Protein AF-Q13I83-F1 (afdb_monomer)

Foldseek 3Di:
DLVVCVVPPLVVDDDDPVSVVVVVVSVVVVLVVVLVVCVLVLLQVLLVLLLVLLVVLLVLQCVQFVVCNVLSVVLVVLSVVLDQDPQDDDPPDPDSSSSSSVSSSVSSVVSVVSVVVLLPDPPGGDPVSSVVSVVSVVVSVVVSVVSVVVSVVVSVVVD

Secondary structure (DSSP, 8-state):
-HHHHHHHHTTTSPSSHHHHHHHHHHHHHHHHHHHHHHHHHHHHHHHHHHHHHHHHHHHHHHHH-GGGHHHHHHHHHHHHT-S--S----TT---HHHHHHHHHHHHHHHHHHHHHHHHHSTT-S-HHHHHHHHHHHHHHHHHHHHHHHHHHHHHHTT-

Mean predicted aligned error: 10.33 Å

Radius of gyration: 22.38 Å; Cα contacts (8 Å, |Δi|>4): 95; chains: 1; bounding box: 47×31×64 Å

Organism: Paraburkholderia xenovorans (strain LB400) (NCBI:txid266265)

Solvent-accessible surface area (backbone atoms only — not comparable to full-atom values): 8995 Å² total; per-residue (Å²): 115,60,66,61,50,53,70,64,47,59,80,73,46,73,84,57,71,69,41,52,51,51,51,50,51,48,48,52,50,46,51,51,50,56,56,56,69,48,50,51,58,54,48,49,52,47,43,52,51,53,52,52,49,52,67,59,45,52,59,55,44,34,72,57,11,65,94,42,27,72,61,52,49,51,52,52,50,56,57,66,66,64,56,90,67,78,89,50,85,39,92,94,46,89,48,62,68,48,21,45,43,52,53,48,37,56,52,51,52,52,46,50,51,54,51,52,52,51,70,67,41,81,92,57,53,40,70,70,53,47,51,51,47,53,50,54,51,51,52,50,53,50,54,49,51,52,51,52,51,50,59,50,50,61,46,65,76,74,107

Nearest PDB structures (foldseek):
  5f4y-assembly1_A  TM=2.582E-01  e=6.502E+00  Homo sapiens
  6ssp-assembly1_D  TM=2.661E-01  e=7.243E+00  Dickeya chrysanthemi
  7sqc-assembly1_1V  TM=2.248E-01  e=4.702E+00  Chlamydomonas reinhardtii
  6ssp-assembly1_B  TM=2.653E-01  e=7.645E+00  Dickeya chrysanthemi

pLDDT: mean 80.45, std 12.52, range [48.81, 96.25]

Sequence (159 aa):
MADGLRQSVLPAVTGGAAQRQLKATLHALGRLQRSWDRWPAYLAEDNADVRRTLESVLPDLQAAAPASAASLAAIARQLETQAPGPAVQVRGVNDPALAAACVLNEALHAVLASLEEWLRTPDQGAPAAREHALQILGELYGRMAERELRAWAVQAEND

Structure (mmCIF, N/CA/C/O backbone):
data_AF-Q13I83-F1
#
_entry.id   AF-Q13I83-F1
#
loop_
_atom_site.group_PDB
_atom_site.id
_atom_site.type_symbol
_atom_site.label_atom_id
_atom_site.label_alt_id
_atom_site.label_comp_id
_atom_site.label_asym_id
_atom_site.label_entity_id
_atom_site.label_seq_id
_atom_site.pdbx_PDB_ins_code
_atom_site.Cartn_x
_atom_site.Cartn_y
_atom_site.Cartn_z
_atom_site.occupancy
_atom_site.B_iso_or_equiv
_atom_site.auth_seq_id
_atom_site.auth_comp_id
_atom_site.auth_asym_id
_atom_site.auth_atom_id
_atom_site.pdbx_PDB_model_num
ATOM 1 N N . MET A 1 1 ? 15.532 6.347 -26.889 1.00 51.69 1 MET A N 1
ATOM 2 C CA . MET A 1 1 ? 17.016 6.438 -26.903 1.00 51.69 1 MET A CA 1
ATOM 3 C C . MET A 1 1 ? 17.661 5.281 -27.679 1.00 51.69 1 MET A C 1
ATOM 5 O O . MET A 1 1 ? 18.595 5.524 -28.436 1.00 51.69 1 MET A O 1
ATOM 9 N N . ALA A 1 2 ? 17.139 4.049 -27.570 1.00 54.19 2 ALA A N 1
ATOM 10 C CA . ALA A 1 2 ? 17.637 2.887 -28.318 1.00 54.19 2 ALA A CA 1
ATOM 11 C C . ALA A 1 2 ? 17.559 3.030 -29.856 1.00 54.19 2 ALA A C 1
ATOM 13 O O . ALA A 1 2 ? 18.495 2.625 -30.540 1.00 54.19 2 ALA A O 1
ATOM 14 N N . ASP A 1 3 ? 16.511 3.658 -30.407 1.00 57.06 3 ASP A N 1
ATOM 15 C CA . ASP A 1 3 ? 16.370 3.830 -31.866 1.00 57.06 3 ASP A CA 1
ATOM 16 C C . ASP A 1 3 ? 17.418 4.766 -32.480 1.00 57.06 3 ASP A C 1
ATOM 18 O O . ASP A 1 3 ? 17.937 4.481 -33.556 1.00 57.06 3 ASP A O 1
ATOM 22 N N . GLY A 1 4 ? 17.813 5.825 -31.765 1.00 57.56 4 GLY A N 1
ATOM 23 C CA . GLY A 1 4 ? 18.877 6.733 -32.209 1.00 57.56 4 GLY A CA 1
ATOM 24 C C . GLY A 1 4 ? 20.244 6.044 -32.289 1.00 57.56 4 GLY A C 1
ATOM 25 O O . GLY A 1 4 ? 20.970 6.214 -33.266 1.00 57.56 4 GLY A O 1
ATOM 26 N N . LEU A 1 5 ? 20.574 5.196 -31.309 1.00 56.84 5 LEU A N 1
ATOM 27 C CA . LEU A 1 5 ? 21.784 4.357 -31.314 1.00 56.84 5 LEU A CA 1
ATOM 28 C C . LEU A 1 5 ? 21.728 3.261 -32.389 1.00 56.84 5 LEU A C 1
ATOM 30 O O . LEU A 1 5 ? 22.724 2.977 -33.052 1.00 56.84 5 LEU A O 1
ATOM 34 N N . ARG A 1 6 ? 20.551 2.665 -32.599 1.00 59.69 6 ARG A N 1
ATOM 35 C CA . ARG A 1 6 ? 20.320 1.643 -33.626 1.00 59.69 6 ARG A CA 1
ATOM 36 C C . ARG A 1 6 ? 20.512 2.200 -35.038 1.00 59.69 6 ARG A C 1
ATOM 38 O O . ARG A 1 6 ? 21.090 1.515 -35.873 1.00 59.69 6 ARG A O 1
ATOM 45 N N . GLN A 1 7 ? 20.056 3.424 -35.293 1.00 60.47 7 GLN A N 1
ATOM 46 C CA . GLN A 1 7 ? 20.152 4.076 -36.602 1.00 60.47 7 GLN A CA 1
ATOM 47 C C . GLN A 1 7 ? 21.540 4.671 -36.879 1.00 60.47 7 GLN A C 1
ATOM 49 O O . GLN A 1 7 ? 21.962 4.691 -38.031 1.00 60.47 7 GLN A O 1
ATOM 54 N N . SER A 1 8 ? 22.267 5.114 -35.848 1.00 61.19 8 SER A N 1
ATOM 55 C CA . SER A 1 8 ? 23.577 5.766 -36.012 1.00 61.19 8 SER A CA 1
ATOM 56 C C . SER A 1 8 ? 24.773 4.812 -35.926 1.00 61.19 8 SER A C 1
ATOM 58 O O . SER A 1 8 ? 25.742 4.991 -36.659 1.00 61.19 8 SER A O 1
ATOM 60 N N . VAL A 1 9 ? 24.728 3.787 -35.065 1.00 60.38 9 VAL A N 1
ATOM 61 C CA . VAL A 1 9 ? 25.914 2.970 -34.739 1.00 60.38 9 VAL A CA 1
ATOM 62 C C . VAL A 1 9 ? 25.947 1.647 -35.504 1.00 60.38 9 VAL A C 1
ATOM 64 O O . VAL A 1 9 ? 27.009 1.229 -35.954 1.00 60.38 9 VAL A O 1
ATOM 67 N N . LEU A 1 10 ? 24.804 0.981 -35.713 1.00 61.47 10 LEU A N 1
ATOM 68 C CA . LEU A 1 10 ? 24.776 -0.309 -36.426 1.00 61.47 10 LEU A CA 1
ATOM 69 C C . LEU A 1 10 ? 25.289 -0.271 -37.874 1.00 61.47 10 LEU A C 1
ATOM 71 O O . LEU A 1 10 ? 25.875 -1.280 -38.277 1.00 61.47 10 LEU A O 1
ATOM 75 N N . PRO A 1 11 ? 25.097 0.811 -38.656 1.00 67.56 11 PRO A N 1
ATOM 76 C CA . PRO A 1 11 ? 25.668 0.908 -40.000 1.00 67.56 11 PRO A CA 1
ATOM 77 C C . PRO A 1 11 ? 27.196 1.071 -40.004 1.00 67.56 11 PRO A C 1
ATOM 79 O O . PRO A 1 11 ? 27.835 0.734 -40.996 1.00 67.56 11 PRO A O 1
ATOM 82 N N . ALA A 1 12 ? 27.782 1.576 -38.911 1.00 64.06 12 ALA A N 1
ATOM 83 C CA . ALA A 1 12 ? 29.209 1.889 -38.803 1.00 64.06 12 ALA A CA 1
ATOM 84 C C . ALA A 1 12 ? 30.074 0.705 -38.323 1.00 64.06 12 ALA A C 1
ATOM 86 O O . ALA A 1 12 ? 31.299 0.761 -38.412 1.00 64.06 12 ALA A O 1
ATOM 87 N N . VAL A 1 13 ? 29.461 -0.373 -37.820 1.00 65.12 13 VAL A N 1
ATOM 88 C CA . VAL A 1 13 ? 30.174 -1.569 -37.344 1.00 65.12 13 VAL A CA 1
ATOM 89 C C . VAL A 1 13 ? 30.262 -2.594 -38.474 1.00 65.12 13 VAL A C 1
ATOM 91 O O . VAL A 1 13 ? 29.244 -3.126 -38.922 1.00 65.12 13 VAL A O 1
ATOM 94 N N . THR A 1 14 ? 31.481 -2.900 -38.922 1.00 60.88 14 THR A N 1
ATOM 95 C CA . THR A 1 14 ? 31.742 -3.944 -39.921 1.00 60.88 14 THR A CA 1
ATOM 96 C C . THR A 1 14 ? 31.279 -5.314 -39.407 1.00 60.88 14 THR A C 1
ATOM 98 O O . THR A 1 14 ? 31.416 -5.647 -38.228 1.00 60.88 14 THR A O 1
ATOM 101 N N . GLY A 1 15 ? 30.630 -6.083 -40.286 1.00 69.81 15 GLY A N 1
ATOM 102 C CA . GLY A 1 15 ? 29.870 -7.281 -39.917 1.00 69.81 15 GLY A CA 1
ATOM 103 C C . GLY A 1 15 ? 30.684 -8.342 -39.167 1.00 69.81 15 GLY A C 1
ATOM 104 O O . GLY A 1 15 ? 31.878 -8.512 -39.392 1.00 69.81 15 GLY A O 1
ATOM 105 N N . GLY A 1 16 ? 30.022 -9.084 -38.271 1.00 79.56 16 GLY A N 1
ATOM 106 C CA . GLY A 1 16 ? 30.658 -10.156 -37.499 1.00 79.56 16 GLY A CA 1
ATOM 107 C C . GLY A 1 16 ? 30.113 -10.307 -36.079 1.00 79.56 16 GLY A C 1
ATOM 108 O O . GLY A 1 16 ? 28.969 -9.954 -35.785 1.00 79.56 16 GLY A O 1
ATOM 109 N N . ALA A 1 17 ? 30.935 -10.858 -35.182 1.00 72.44 17 ALA A N 1
ATOM 110 C CA . ALA A 1 17 ? 30.569 -11.104 -33.784 1.00 72.44 17 ALA A CA 1
ATOM 111 C C . ALA A 1 17 ? 30.252 -9.810 -33.011 1.00 72.44 17 ALA A C 1
ATOM 113 O O . ALA A 1 17 ? 29.265 -9.774 -32.277 1.00 72.44 17 ALA A O 1
ATOM 114 N N . ALA A 1 18 ? 31.012 -8.736 -33.250 1.00 71.25 18 ALA A N 1
ATOM 115 C CA . ALA A 1 18 ? 30.803 -7.434 -32.615 1.00 71.25 18 ALA A CA 1
ATOM 116 C C . ALA A 1 18 ? 29.432 -6.829 -32.964 1.00 71.25 18 ALA A C 1
ATOM 118 O O . ALA A 1 18 ? 28.727 -6.337 -32.088 1.00 71.25 18 ALA A O 1
ATOM 119 N N . GLN A 1 19 ? 28.990 -6.944 -34.221 1.00 78.62 19 GLN A N 1
ATOM 120 C CA . GLN A 1 19 ? 27.669 -6.467 -34.637 1.00 78.62 19 GLN A CA 1
ATOM 121 C C . GLN A 1 19 ? 26.531 -7.282 -33.998 1.00 78.62 19 GLN A C 1
ATOM 123 O O . GLN A 1 19 ? 25.502 -6.719 -33.626 1.00 78.62 19 GLN A O 1
ATOM 128 N N . ARG A 1 20 ? 26.701 -8.606 -33.844 1.00 76.94 20 ARG A N 1
ATOM 129 C CA . ARG A 1 20 ? 25.721 -9.461 -33.148 1.00 76.94 20 ARG A CA 1
ATOM 130 C C . ARG A 1 20 ? 25.625 -9.119 -31.664 1.00 76.94 20 ARG A C 1
ATOM 132 O O . ARG A 1 20 ? 24.514 -9.000 -31.158 1.00 76.94 20 ARG A O 1
ATOM 139 N N . GLN A 1 21 ? 26.760 -8.901 -30.999 1.00 80.62 21 GLN A N 1
ATOM 140 C CA . GLN A 1 21 ? 26.795 -8.448 -29.608 1.00 80.62 21 GLN A CA 1
ATOM 141 C C . GLN A 1 21 ? 26.135 -7.076 -29.457 1.00 80.62 21 GLN A C 1
ATOM 143 O O . GLN A 1 21 ? 25.275 -6.917 -28.601 1.00 80.62 21 GLN A O 1
ATOM 148 N N . LEU A 1 22 ? 26.431 -6.117 -30.340 1.00 78.62 22 LEU A N 1
ATOM 149 C CA . LEU A 1 22 ? 25.816 -4.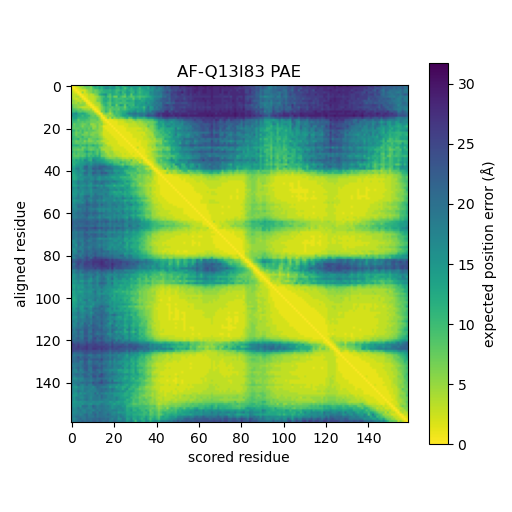789 -30.293 1.00 78.62 22 LEU A CA 1
ATOM 150 C C . LEU A 1 22 ? 24.292 -4.850 -30.494 1.00 78.62 22 LEU A C 1
ATOM 152 O O . LEU A 1 22 ? 23.546 -4.183 -29.781 1.00 78.62 22 LEU A O 1
ATOM 156 N N . LYS A 1 23 ? 23.808 -5.688 -31.422 1.00 75.50 23 LYS A N 1
ATOM 157 C CA . LYS A 1 23 ? 22.367 -5.936 -31.607 1.00 75.50 23 LYS A CA 1
ATOM 158 C C . LYS A 1 23 ? 21.730 -6.570 -30.370 1.00 75.50 23 LYS A C 1
ATOM 160 O O . LYS A 1 23 ? 20.651 -6.135 -29.981 1.00 75.50 23 LYS A O 1
ATOM 165 N N . ALA A 1 24 ? 22.382 -7.558 -29.758 1.00 77.62 24 ALA A N 1
ATOM 166 C CA . ALA A 1 24 ? 21.896 -8.200 -28.538 1.00 77.62 24 ALA A CA 1
ATOM 167 C C . ALA A 1 24 ? 21.827 -7.205 -27.369 1.00 77.62 24 ALA A C 1
ATOM 169 O O . ALA A 1 24 ? 20.809 -7.136 -26.687 1.00 77.62 24 ALA A O 1
ATOM 170 N N . THR A 1 25 ? 22.851 -6.367 -27.199 1.00 78.75 25 THR A N 1
ATOM 171 C CA . THR A 1 25 ? 22.879 -5.315 -26.176 1.00 78.75 25 THR A CA 1
ATOM 172 C C . THR A 1 25 ? 21.792 -4.268 -26.412 1.00 78.75 25 THR A C 1
ATOM 174 O O . THR A 1 25 ? 21.078 -3.916 -25.480 1.00 78.75 25 THR A O 1
ATOM 177 N N . LEU A 1 26 ? 21.597 -3.801 -27.650 1.00 80.25 26 LEU A N 1
ATOM 178 C CA . LEU A 1 26 ? 20.513 -2.865 -27.979 1.00 80.25 26 LEU A CA 1
ATOM 179 C C . LEU A 1 26 ? 19.127 -3.484 -27.769 1.00 80.25 26 LEU A C 1
ATOM 181 O O . LEU A 1 26 ? 18.208 -2.797 -27.333 1.00 80.25 26 LEU A O 1
ATOM 185 N N . HIS A 1 27 ? 18.974 -4.775 -28.058 1.00 74.44 27 HIS A N 1
ATOM 186 C CA . HIS A 1 27 ? 17.738 -5.501 -27.794 1.00 74.44 27 HIS A CA 1
ATOM 187 C C . HIS A 1 27 ? 17.471 -5.625 -26.284 1.00 74.44 27 HIS A C 1
ATOM 189 O O . HIS A 1 27 ? 16.366 -5.319 -25.843 1.00 74.44 27 HIS A O 1
ATOM 195 N N . ALA A 1 28 ? 18.485 -5.972 -25.485 1.00 75.81 28 ALA A N 1
ATOM 196 C CA . ALA A 1 28 ? 18.389 -6.007 -24.026 1.00 75.81 28 ALA A CA 1
ATOM 197 C C . ALA A 1 28 ? 18.069 -4.622 -23.436 1.00 75.81 28 ALA A C 1
ATOM 199 O O . ALA A 1 28 ? 17.183 -4.507 -22.594 1.00 75.81 28 ALA A O 1
ATOM 200 N N . LEU A 1 29 ? 18.711 -3.560 -23.933 1.00 74.81 29 LEU A N 1
ATOM 201 C CA . LEU A 1 29 ? 18.412 -2.178 -23.545 1.00 74.81 29 LEU A CA 1
ATOM 202 C C . LEU A 1 29 ? 16.984 -1.771 -23.926 1.00 74.81 29 LEU A C 1
ATOM 204 O O . LEU A 1 29 ? 16.311 -1.109 -23.146 1.00 74.81 29 LEU A O 1
ATOM 208 N N . GLY A 1 30 ? 16.497 -2.189 -25.097 1.00 73.38 30 GLY A N 1
ATOM 209 C CA . GLY A 1 30 ? 15.116 -1.952 -25.516 1.00 73.38 30 GLY A CA 1
ATOM 210 C C . GLY A 1 30 ? 14.093 -2.675 -24.634 1.00 73.38 30 GLY A C 1
ATOM 211 O O . GLY A 1 30 ? 13.066 -2.090 -24.300 1.00 73.38 30 GLY A O 1
ATOM 212 N N . ARG A 1 31 ? 14.378 -3.917 -24.218 1.00 72.50 31 ARG A N 1
ATOM 213 C CA . ARG A 1 31 ? 13.550 -4.650 -23.243 1.00 72.50 31 ARG A CA 1
ATOM 214 C C . ARG A 1 31 ? 13.538 -3.944 -21.889 1.00 72.50 31 ARG A C 1
ATOM 216 O O . ARG A 1 31 ? 12.466 -3.720 -21.337 1.00 72.50 31 ARG A O 1
ATOM 223 N N . LEU A 1 32 ? 14.709 -3.525 -21.412 1.00 71.06 32 LEU A N 1
ATOM 224 C CA . LEU A 1 32 ? 14.856 -2.823 -20.140 1.00 71.06 32 LEU A CA 1
ATOM 225 C C . LEU A 1 32 ? 14.102 -1.485 -20.144 1.00 71.06 32 LEU A C 1
ATOM 227 O O . LEU A 1 32 ? 13.354 -1.203 -19.211 1.00 71.06 32 LEU A O 1
ATOM 231 N N . GLN A 1 33 ? 14.203 -0.717 -21.233 1.00 69.31 33 GLN A N 1
ATOM 232 C CA . GLN A 1 33 ? 13.449 0.525 -21.412 1.00 69.31 33 GLN A CA 1
ATOM 233 C C . GLN A 1 33 ? 11.932 0.278 -21.331 1.00 69.31 33 GLN A C 1
ATOM 235 O O . GLN A 1 33 ? 11.250 0.942 -20.561 1.00 69.31 33 GLN A O 1
ATOM 240 N N . ARG A 1 34 ? 11.405 -0.728 -22.044 1.00 66.25 34 ARG A N 1
ATOM 241 C CA . ARG A 1 34 ? 9.965 -1.052 -22.010 1.00 66.25 34 ARG A CA 1
ATOM 242 C C . ARG A 1 34 ? 9.481 -1.517 -20.636 1.00 66.25 34 ARG A C 1
ATOM 244 O O . ARG A 1 34 ? 8.371 -1.170 -20.243 1.00 66.25 34 ARG A O 1
ATOM 251 N N . SER A 1 35 ? 10.290 -2.295 -19.911 1.00 61.78 35 SER A N 1
ATOM 252 C CA . SER A 1 35 ? 9.953 -2.691 -18.537 1.00 61.78 35 SER A CA 1
ATOM 253 C C . SER A 1 35 ? 9.933 -1.493 -17.586 1.00 61.78 35 SER A C 1
ATOM 255 O O . SER A 1 35 ? 9.073 -1.417 -16.714 1.00 61.78 35 SER A O 1
ATOM 257 N N . TRP A 1 36 ? 10.827 -0.524 -17.796 1.00 64.31 36 TRP A N 1
ATOM 258 C CA . TRP A 1 36 ? 10.879 0.708 -17.013 1.00 64.31 36 TRP A CA 1
ATOM 259 C C . TRP A 1 36 ? 9.763 1.691 -17.354 1.00 64.31 36 TRP A C 1
ATOM 261 O O . TRP A 1 36 ? 9.319 2.386 -16.457 1.00 64.31 36 TRP A O 1
ATOM 271 N N . ASP A 1 37 ? 9.256 1.720 -18.586 1.00 62.44 37 ASP A N 1
ATOM 272 C CA . ASP A 1 37 ? 8.129 2.591 -18.956 1.00 62.44 37 ASP A CA 1
ATOM 273 C C . ASP A 1 37 ? 6.791 2.111 -18.350 1.00 62.44 37 ASP A C 1
ATOM 275 O O . ASP A 1 37 ? 5.871 2.904 -18.156 1.00 62.44 37 ASP A O 1
ATOM 279 N N . ARG A 1 38 ? 6.666 0.815 -18.022 1.00 64.38 38 ARG A N 1
ATOM 280 C CA . ARG A 1 38 ? 5.463 0.239 -17.386 1.00 64.38 38 ARG A CA 1
ATOM 281 C C . ARG A 1 38 ? 5.483 0.308 -15.858 1.00 64.38 38 ARG A C 1
ATOM 283 O O . ARG A 1 38 ? 4.417 0.375 -15.253 1.00 64.38 38 ARG A O 1
ATOM 290 N N . TRP A 1 39 ? 6.674 0.322 -15.257 1.00 67.88 39 TRP A N 1
ATOM 291 C CA . TRP A 1 39 ? 6.897 0.396 -13.806 1.00 67.88 39 TRP A CA 1
ATOM 292 C C . TRP A 1 39 ? 6.154 1.559 -13.104 1.00 67.88 39 TRP A C 1
ATOM 294 O O . TRP A 1 39 ? 5.495 1.319 -12.094 1.00 67.88 39 TRP A O 1
ATOM 304 N N . PRO A 1 40 ? 6.151 2.794 -13.648 1.00 67.19 40 PRO A N 1
ATOM 305 C CA . PRO A 1 40 ? 5.476 3.935 -13.032 1.00 67.19 40 PRO A CA 1
ATOM 306 C C . PRO A 1 40 ? 3.949 3.814 -12.986 1.00 67.19 40 PRO A C 1
ATOM 308 O O . PRO A 1 40 ? 3.327 4.339 -12.064 1.00 67.19 40 PRO A O 1
ATOM 311 N N . ALA A 1 41 ? 3.335 3.155 -13.976 1.00 72.25 41 ALA A N 1
ATOM 312 C CA . ALA A 1 41 ? 1.880 3.125 -14.118 1.00 72.25 41 ALA A CA 1
ATOM 313 C C . ALA A 1 41 ? 1.223 2.247 -13.046 1.00 72.25 41 ALA A C 1
ATOM 315 O O . ALA A 1 41 ? 0.325 2.707 -12.344 1.00 72.25 41 ALA A O 1
ATOM 316 N N . TYR A 1 42 ? 1.709 1.016 -12.861 1.00 79.06 42 TYR A N 1
ATOM 317 C CA . TYR A 1 42 ? 1.139 0.138 -11.840 1.00 79.06 42 TYR A CA 1
ATOM 318 C C . TYR A 1 42 ? 1.492 0.606 -10.421 1.00 79.06 42 TYR A C 1
ATOM 320 O O . TYR A 1 42 ? 0.664 0.485 -9.528 1.00 79.06 42 TYR A O 1
ATOM 328 N N . LEU A 1 43 ? 2.664 1.223 -10.218 1.00 84.31 43 LEU A N 1
ATOM 329 C CA . LEU A 1 43 ? 3.064 1.773 -8.919 1.00 84.31 43 LEU A CA 1
ATOM 330 C C . LEU A 1 43 ? 2.121 2.896 -8.459 1.00 84.31 43 LEU A C 1
ATOM 332 O O . LEU A 1 43 ? 1.753 2.972 -7.288 1.00 84.31 43 LEU A O 1
ATOM 336 N N . ALA A 1 44 ? 1.697 3.763 -9.383 1.00 85.44 44 ALA A N 1
ATOM 337 C CA . ALA A 1 44 ? 0.714 4.802 -9.091 1.00 85.44 44 AL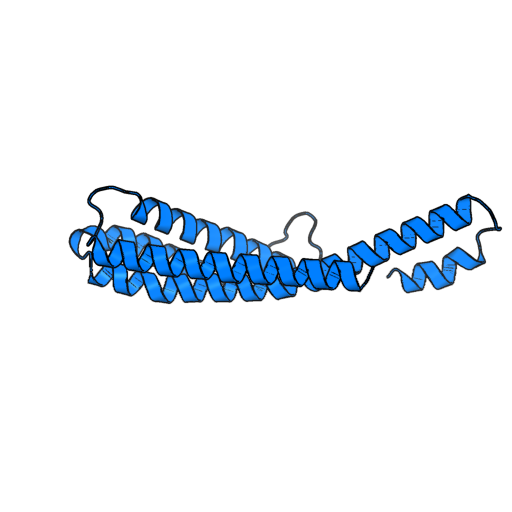A A CA 1
ATOM 338 C C . ALA A 1 44 ? -0.668 4.212 -8.757 1.00 85.44 44 ALA A C 1
ATOM 340 O O . ALA A 1 44 ? -1.327 4.682 -7.826 1.00 85.44 44 ALA A O 1
ATOM 341 N N . GLU A 1 45 ? -1.095 3.175 -9.484 1.00 88.75 45 GLU A N 1
ATOM 342 C CA . GLU A 1 45 ? -2.342 2.454 -9.205 1.00 88.75 45 GLU A CA 1
ATOM 343 C C . GLU A 1 45 ? -2.310 1.751 -7.843 1.00 88.75 45 GLU A C 1
ATOM 345 O O . GLU A 1 45 ? -3.273 1.863 -7.084 1.00 88.75 45 GLU A O 1
ATOM 350 N N . ASP A 1 46 ? -1.203 1.087 -7.505 1.00 90.44 46 ASP A N 1
ATOM 351 C CA . ASP A 1 46 ? -1.008 0.431 -6.212 1.00 90.44 46 ASP A CA 1
ATOM 352 C C . ASP A 1 46 ? -1.015 1.449 -5.075 1.00 90.44 46 ASP A C 1
ATOM 354 O O . ASP A 1 46 ? -1.744 1.271 -4.103 1.00 90.44 46 ASP A O 1
ATOM 358 N N . ASN A 1 47 ? -0.305 2.571 -5.216 1.00 92.19 47 ASN A N 1
ATOM 359 C CA . ASN A 1 47 ? -0.327 3.641 -4.218 1.00 92.19 47 ASN A CA 1
ATOM 360 C C . ASN A 1 47 ? -1.746 4.169 -3.969 1.00 92.19 47 ASN A C 1
ATOM 362 O O . ASN A 1 47 ? -2.140 4.400 -2.824 1.00 92.19 47 ASN A O 1
ATOM 366 N N . ALA A 1 48 ? -2.532 4.353 -5.032 1.00 91.94 48 ALA A N 1
ATOM 367 C CA . ALA A 1 48 ? -3.917 4.789 -4.911 1.00 91.94 48 ALA A CA 1
ATOM 368 C C . ALA A 1 48 ? -4.804 3.727 -4.237 1.00 91.94 48 ALA A C 1
ATOM 370 O O . ALA A 1 48 ? -5.671 4.073 -3.433 1.00 91.94 48 ALA A O 1
ATOM 371 N N . ASP A 1 49 ? -4.602 2.447 -4.550 1.00 94.19 49 ASP A N 1
ATOM 372 C CA . ASP A 1 49 ? -5.381 1.338 -3.992 1.00 94.19 49 ASP A CA 1
ATOM 373 C C . ASP A 1 49 ? -5.050 1.080 -2.515 1.00 94.19 49 ASP A C 1
ATOM 375 O O . ASP A 1 49 ? -5.958 0.939 -1.692 1.00 94.19 49 ASP A O 1
ATOM 379 N N . VAL A 1 50 ? -3.764 1.119 -2.150 1.00 94.25 50 VAL A N 1
ATOM 380 C CA . VAL A 1 50 ? -3.298 1.038 -0.759 1.00 94.25 50 VAL A CA 1
ATOM 381 C C . VAL A 1 50 ? -3.876 2.189 0.058 1.00 94.25 50 VAL A C 1
ATOM 383 O O . VAL A 1 50 ? -4.484 1.953 1.102 1.00 94.25 50 VAL A O 1
ATOM 386 N N . ARG A 1 51 ? -3.749 3.432 -0.428 1.00 95.19 51 ARG A N 1
ATOM 387 C CA . ARG A 1 51 ? -4.299 4.610 0.254 1.00 95.19 51 ARG A CA 1
ATOM 388 C C . ARG A 1 51 ? -5.803 4.472 0.477 1.00 95.19 51 ARG A C 1
ATOM 390 O O . ARG A 1 51 ? -6.250 4.611 1.610 1.00 95.19 51 ARG A O 1
ATOM 397 N N . ARG A 1 52 ? -6.565 4.138 -0.570 1.00 94.94 52 ARG A N 1
ATOM 398 C CA . ARG A 1 52 ? -8.022 3.954 -0.476 1.00 94.94 52 ARG A CA 1
ATOM 399 C C . ARG A 1 52 ? -8.391 2.862 0.527 1.00 94.94 52 ARG A C 1
ATOM 401 O O . ARG A 1 52 ? -9.334 3.023 1.294 1.00 94.94 52 ARG A O 1
ATOM 408 N N . THR A 1 53 ? -7.640 1.764 0.530 1.00 96.25 53 THR A N 1
ATOM 409 C CA . THR A 1 53 ? -7.857 0.657 1.464 1.00 96.25 53 THR A CA 1
ATOM 410 C C . THR A 1 53 ? -7.641 1.114 2.906 1.00 96.25 53 THR A C 1
ATOM 412 O O . THR A 1 53 ? -8.520 0.926 3.745 1.00 96.25 53 THR A O 1
ATOM 415 N N . LEU A 1 54 ? -6.527 1.794 3.187 1.00 94.62 54 LEU A N 1
ATOM 416 C CA . LEU A 1 54 ? -6.237 2.346 4.512 1.00 94.62 54 LEU A CA 1
ATOM 417 C C . LEU A 1 54 ? -7.299 3.364 4.962 1.00 94.62 54 LEU A C 1
ATOM 419 O O . LEU A 1 54 ? -7.763 3.297 6.099 1.00 94.62 54 LEU A O 1
ATOM 423 N N . GLU A 1 55 ? -7.720 4.262 4.065 1.00 94.50 55 GLU A N 1
ATOM 424 C CA . GLU A 1 55 ? -8.771 5.262 4.316 1.00 94.50 55 GLU A CA 1
ATOM 425 C C . GLU A 1 55 ? -10.136 4.621 4.607 1.00 94.50 55 GLU A C 1
ATOM 427 O O . GLU A 1 55 ? -10.910 5.178 5.381 1.00 94.50 55 GLU A O 1
ATOM 432 N N . SER A 1 56 ? -10.422 3.446 4.035 1.00 93.75 56 SER A N 1
ATOM 433 C CA . SER A 1 56 ? -11.660 2.706 4.312 1.00 93.75 56 SER A CA 1
ATOM 434 C C . SER A 1 56 ? -11.626 1.932 5.633 1.00 93.75 56 SER A C 1
ATOM 436 O O . SER A 1 56 ? -12.602 1.943 6.372 1.00 93.75 56 SER A O 1
ATOM 438 N N . VAL A 1 57 ? -10.498 1.297 5.967 1.00 94.56 57 VAL A N 1
ATOM 439 C CA . VAL A 1 57 ? -10.406 0.362 7.103 1.00 94.56 57 VAL A CA 1
ATOM 440 C C . VAL A 1 57 ? -10.193 1.082 8.437 1.00 94.56 57 VAL A C 1
ATOM 442 O O . VAL A 1 57 ? -10.720 0.660 9.468 1.00 94.56 57 VAL A O 1
ATOM 445 N N . LEU A 1 58 ? -9.407 2.163 8.452 1.00 94.00 58 LEU A N 1
ATOM 446 C CA . LEU A 1 58 ? -9.046 2.850 9.696 1.00 94.00 58 LEU A CA 1
ATOM 447 C C . LEU A 1 58 ? -10.254 3.416 10.467 1.00 94.00 58 LEU A C 1
ATOM 449 O O . LEU A 1 58 ? -10.294 3.210 11.684 1.00 94.00 58 LEU A O 1
ATOM 453 N N . PRO A 1 59 ? -11.239 4.083 9.833 1.00 92.50 59 PRO A N 1
ATOM 454 C CA . PRO A 1 59 ? -12.422 4.582 10.537 1.00 92.50 59 PRO A CA 1
ATOM 455 C C . PRO A 1 59 ? -13.253 3.462 11.175 1.00 92.50 59 PRO A C 1
ATOM 457 O O . PRO A 1 59 ? -13.670 3.586 12.328 1.00 92.50 59 PRO A O 1
ATOM 460 N N . ASP A 1 60 ? -13.437 2.347 10.465 1.00 92.31 60 ASP A N 1
ATOM 461 C CA . ASP A 1 60 ? -14.214 1.202 10.948 1.00 92.31 60 ASP A CA 1
ATOM 462 C C . ASP A 1 60 ? -13.548 0.549 12.164 1.00 92.31 60 ASP A C 1
ATOM 464 O O . ASP A 1 60 ? -14.200 0.264 13.174 1.00 92.31 60 ASP A O 1
ATOM 468 N N . LEU A 1 61 ? -12.221 0.391 12.118 1.00 92.38 61 LEU A N 1
ATOM 469 C CA . LEU A 1 61 ? -11.447 -0.089 13.260 1.00 92.38 61 LEU A CA 1
ATOM 470 C C . LEU A 1 61 ? -11.524 0.878 14.448 1.00 92.38 61 LEU A C 1
ATOM 472 O O . LEU A 1 61 ? -11.668 0.428 15.584 1.00 92.38 61 LEU A O 1
ATOM 476 N N . GLN A 1 62 ? -11.461 2.194 14.216 1.00 92.69 62 GLN A N 1
ATOM 477 C CA . GLN A 1 62 ? -11.565 3.197 15.284 1.00 92.69 62 GLN A CA 1
ATOM 478 C C . GLN A 1 62 ? -12.928 3.150 15.976 1.00 92.69 62 GLN A C 1
ATOM 480 O O . GLN A 1 62 ? -12.993 3.201 17.206 1.00 92.69 62 GLN A O 1
ATOM 485 N N . ALA A 1 63 ? -14.005 3.010 15.200 1.00 91.19 63 ALA A N 1
ATOM 486 C CA . ALA A 1 63 ? -15.362 2.906 15.721 1.00 91.19 63 ALA A CA 1
ATOM 487 C C . ALA A 1 63 ? -15.576 1.611 16.523 1.00 91.19 63 ALA A C 1
ATOM 489 O O . ALA A 1 63 ? -16.206 1.631 17.581 1.00 91.19 63 ALA A O 1
ATOM 490 N N . ALA A 1 64 ? -15.022 0.492 16.051 1.00 90.69 64 ALA A N 1
ATOM 491 C CA . ALA A 1 64 ? -15.156 -0.807 16.704 1.00 90.69 64 ALA A CA 1
ATOM 492 C C . ALA A 1 64 ? -14.231 -0.995 17.923 1.00 90.69 64 ALA A C 1
ATOM 494 O O . ALA A 1 64 ? -14.470 -1.879 18.748 1.00 90.69 64 ALA A O 1
ATOM 495 N N . ALA A 1 65 ? -13.173 -0.188 18.047 1.00 88.12 65 ALA A N 1
ATOM 496 C CA . ALA A 1 65 ? -12.145 -0.312 19.078 1.00 88.12 65 ALA A CA 1
ATOM 497 C C . ALA A 1 65 ? -11.889 1.011 19.830 1.00 88.12 65 ALA A C 1
ATOM 499 O O . ALA A 1 65 ? -10.756 1.505 19.832 1.00 88.12 65 ALA A O 1
ATOM 500 N N . PRO A 1 66 ? -12.884 1.584 20.535 1.00 86.38 66 PRO A N 1
ATOM 501 C CA . PRO A 1 66 ? -12.734 2.890 21.184 1.00 86.38 66 PRO A CA 1
ATOM 502 C C . PRO A 1 66 ? -11.613 2.916 22.235 1.00 86.38 66 PRO A C 1
ATOM 504 O O . PRO A 1 66 ? -10.914 3.918 22.367 1.00 86.38 66 PRO A O 1
ATOM 507 N N . ALA A 1 67 ? -11.369 1.799 22.931 1.00 85.88 67 ALA A N 1
ATOM 508 C CA . ALA A 1 67 ? -10.268 1.667 23.891 1.00 85.88 67 ALA A CA 1
ATOM 509 C C . ALA A 1 67 ? -8.871 1.772 23.241 1.00 85.88 67 ALA A C 1
ATOM 511 O O . ALA A 1 67 ? -7.906 2.151 23.900 1.00 85.88 67 ALA A O 1
ATOM 512 N N . SER A 1 68 ? -8.766 1.477 21.944 1.00 87.31 68 SER A N 1
ATOM 513 C CA . SER A 1 68 ? -7.528 1.533 21.159 1.00 87.31 68 SER A CA 1
ATOM 514 C C . SER A 1 68 ? -7.507 2.721 20.186 1.00 87.31 68 SER A C 1
ATOM 516 O O . SER A 1 68 ? -6.566 2.850 19.398 1.00 87.31 68 SER A O 1
ATOM 518 N N . ALA A 1 69 ? -8.494 3.622 20.249 1.00 87.12 69 ALA A N 1
ATOM 519 C CA . ALA A 1 69 ? -8.667 4.713 19.290 1.00 87.12 69 ALA A CA 1
ATOM 520 C C . ALA A 1 69 ? -7.426 5.611 19.162 1.00 87.12 69 ALA A C 1
ATOM 522 O O . ALA A 1 69 ? -7.092 6.035 18.062 1.00 87.12 69 ALA A O 1
ATOM 523 N N . ALA A 1 70 ? -6.685 5.848 20.251 1.00 90.25 70 ALA A N 1
ATOM 524 C CA . ALA A 1 70 ? -5.466 6.661 20.218 1.00 90.25 70 ALA A CA 1
ATOM 525 C C . ALA A 1 70 ? -4.360 6.053 19.331 1.00 90.25 70 ALA A C 1
ATOM 527 O O . ALA A 1 70 ? -3.684 6.778 18.600 1.00 90.25 70 ALA A O 1
ATOM 528 N N . SER A 1 71 ? -4.195 4.726 19.370 1.00 91.62 71 SER A N 1
ATOM 529 C CA . SER A 1 71 ? -3.215 4.013 18.539 1.00 91.62 71 SER A CA 1
ATOM 530 C C . SER A 1 71 ? -3.606 4.033 17.059 1.00 91.62 71 SER A C 1
ATOM 532 O O . SER A 1 71 ? -2.793 4.395 16.212 1.00 91.62 71 SER A O 1
ATOM 534 N N . LEU A 1 72 ? -4.881 3.789 16.748 1.00 93.00 72 LEU A N 1
ATOM 535 C CA . LEU A 1 72 ? -5.403 3.887 15.384 1.00 93.00 72 LEU A CA 1
ATOM 536 C C . LEU A 1 72 ? -5.384 5.328 14.851 1.00 93.00 72 LEU A C 1
ATOM 538 O O . LEU A 1 72 ? -5.145 5.545 13.668 1.00 93.00 72 LEU A O 1
ATOM 542 N N . ALA A 1 73 ? -5.589 6.331 15.706 1.00 93.38 73 ALA A N 1
ATOM 543 C CA . ALA A 1 73 ? -5.451 7.740 15.342 1.00 93.38 73 ALA A CA 1
ATOM 544 C C . ALA A 1 73 ? -3.988 8.134 15.074 1.00 93.38 73 ALA A C 1
ATOM 546 O O . ALA A 1 73 ? -3.721 9.047 14.295 1.00 93.38 73 ALA A O 1
ATOM 547 N N . ALA A 1 74 ? -3.009 7.465 15.692 1.00 93.75 74 ALA A N 1
ATOM 548 C CA . ALA A 1 74 ? -1.603 7.644 15.331 1.00 93.75 74 ALA A CA 1
ATOM 549 C C . ALA A 1 74 ? -1.316 7.110 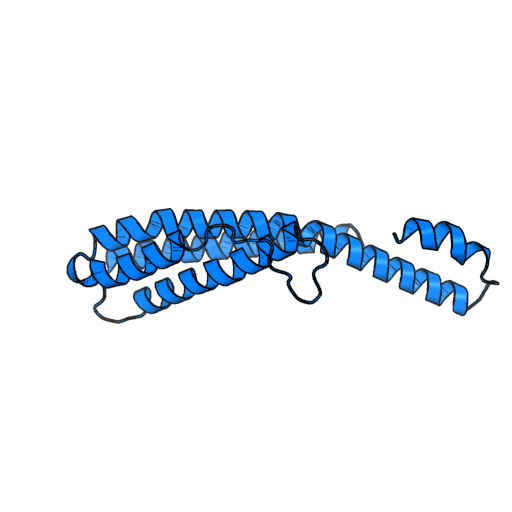13.918 1.00 93.75 74 ALA A C 1
ATOM 551 O O . ALA A 1 74 ? -0.670 7.807 13.139 1.00 93.75 74 ALA A O 1
ATOM 552 N N . ILE A 1 75 ? -1.864 5.942 13.569 1.00 94.00 75 ILE A N 1
ATOM 553 C CA . ILE A 1 75 ? -1.740 5.359 12.224 1.00 94.00 75 ILE A CA 1
ATOM 554 C C . ILE A 1 75 ? -2.452 6.238 11.181 1.00 94.00 75 ILE A C 1
ATOM 556 O O . ILE A 1 75 ? -1.874 6.543 10.141 1.00 94.00 75 ILE A O 1
ATOM 560 N N . ALA A 1 76 ? -3.660 6.729 11.477 1.00 93.81 76 ALA A N 1
ATOM 561 C CA . ALA A 1 76 ? -4.382 7.652 10.596 1.00 93.81 76 ALA A CA 1
ATOM 562 C C . ALA A 1 76 ? -3.606 8.957 10.352 1.00 93.81 76 ALA A C 1
ATOM 564 O O . ALA A 1 76 ? -3.448 9.379 9.209 1.00 93.81 76 ALA A O 1
ATOM 565 N N . ARG A 1 77 ? -3.011 9.546 11.397 1.00 93.25 77 ARG A N 1
ATOM 566 C CA . ARG A 1 77 ? -2.127 10.712 11.235 1.00 93.25 77 ARG A CA 1
ATOM 567 C C . ARG A 1 77 ? -0.900 10.396 10.383 1.00 93.25 77 ARG A C 1
ATOM 569 O O . ARG A 1 77 ? -0.493 11.233 9.588 1.00 93.25 77 ARG A O 1
ATOM 576 N N . GLN A 1 78 ? -0.314 9.203 10.522 1.00 92.62 78 GLN A N 1
ATOM 577 C CA . GLN A 1 78 ? 0.784 8.776 9.655 1.00 92.62 78 GLN A CA 1
ATOM 578 C C . GLN A 1 78 ? 0.338 8.741 8.188 1.00 92.62 78 GLN A C 1
ATOM 580 O O . GLN A 1 78 ? 1.099 9.169 7.335 1.00 92.62 78 GLN A O 1
ATOM 585 N N . LEU A 1 79 ? -0.881 8.291 7.878 1.00 92.50 79 LEU A N 1
ATOM 586 C CA . LEU A 1 79 ? -1.422 8.295 6.513 1.00 92.50 79 LEU A CA 1
ATOM 587 C C . LEU A 1 79 ? -1.634 9.712 5.951 1.00 92.50 79 LEU A C 1
ATOM 589 O O . LEU A 1 79 ? -1.330 9.973 4.782 1.00 92.50 79 LEU A O 1
ATOM 593 N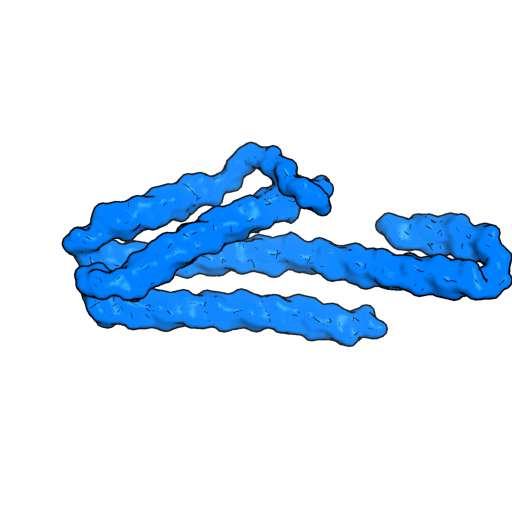 N . GLU A 1 80 ? -2.135 10.629 6.779 1.00 89.88 80 GLU A N 1
ATOM 594 C CA . GLU A 1 80 ? -2.371 12.033 6.413 1.00 89.88 80 GLU A CA 1
ATOM 595 C C . GLU A 1 80 ? -1.071 12.772 6.074 1.00 89.88 80 GLU A C 1
ATOM 597 O O . GLU A 1 80 ? -1.047 13.599 5.161 1.00 89.88 80 GLU A O 1
ATOM 602 N N . THR A 1 81 ? 0.032 12.451 6.758 1.00 87.06 81 THR A N 1
ATOM 603 C CA . THR A 1 81 ? 1.333 13.077 6.485 1.00 87.06 81 THR A CA 1
ATOM 604 C C . THR A 1 81 ? 2.011 12.570 5.214 1.00 87.06 81 THR A C 1
ATOM 606 O O . THR A 1 81 ? 2.972 13.197 4.772 1.00 87.06 81 THR A O 1
ATOM 609 N N . GLN A 1 82 ? 1.491 11.520 4.562 1.00 81.88 82 GLN A N 1
ATOM 610 C CA . GLN A 1 82 ? 2.030 10.996 3.294 1.00 81.88 82 GLN A CA 1
ATOM 611 C C . GLN A 1 82 ? 1.619 11.817 2.061 1.00 81.88 82 GLN A C 1
ATOM 613 O O . GLN A 1 82 ? 1.489 11.277 0.960 1.00 81.88 82 GLN A O 1
ATOM 618 N N . ALA A 1 83 ? 1.363 13.115 2.230 1.00 63.75 83 ALA A N 1
ATOM 619 C CA . ALA A 1 83 ? 1.151 14.023 1.111 1.00 63.75 83 ALA A CA 1
ATOM 620 C C . ALA A 1 83 ? 2.422 14.094 0.237 1.00 63.75 83 ALA A C 1
ATOM 622 O O . ALA A 1 83 ? 3.527 13.932 0.763 1.00 63.75 83 ALA A O 1
ATOM 623 N N . PRO A 1 84 ? 2.300 14.355 -1.080 1.00 58.31 84 PRO A N 1
ATOM 624 C CA . PRO A 1 84 ? 3.463 14.487 -1.946 1.00 58.31 84 PRO A CA 1
ATOM 625 C C . PRO A 1 84 ? 4.374 15.603 -1.419 1.00 58.31 84 PRO A C 1
ATOM 627 O O . PRO A 1 84 ? 4.026 16.784 -1.465 1.00 58.31 84 PRO A O 1
ATOM 630 N N . GLY A 1 85 ? 5.525 15.216 -0.869 1.00 58.06 85 GLY A N 1
ATOM 631 C CA . GLY A 1 85 ? 6.565 16.145 -0.446 1.00 58.06 85 GLY A CA 1
ATOM 632 C C . GLY A 1 85 ? 7.249 16.814 -1.645 1.00 58.06 85 GLY A C 1
ATOM 633 O O . GLY A 1 85 ? 7.004 16.438 -2.796 1.00 58.06 85 GLY A O 1
ATOM 634 N N . PRO A 1 86 ? 8.124 17.810 -1.409 1.00 56.59 86 PRO A N 1
ATOM 635 C CA . PRO A 1 86 ? 8.931 18.398 -2.476 1.00 56.59 86 PRO A CA 1
ATOM 636 C C . PRO A 1 86 ? 9.731 17.309 -3.202 1.00 56.59 86 PRO A C 1
ATOM 638 O O . PRO A 1 86 ? 10.071 16.299 -2.594 1.00 56.59 86 PRO A O 1
ATOM 641 N N . ALA A 1 87 ? 10.027 17.524 -4.489 1.00 59.69 87 ALA A N 1
ATOM 642 C CA . ALA A 1 87 ? 10.690 16.553 -5.362 1.00 59.69 87 ALA A CA 1
ATOM 643 C C . ALA A 1 87 ? 11.893 15.878 -4.676 1.00 59.69 87 ALA A C 1
ATOM 645 O O . ALA A 1 87 ? 12.962 16.474 -4.526 1.00 59.69 87 ALA A O 1
ATOM 646 N N . VAL A 1 88 ? 11.703 14.629 -4.250 1.00 66.00 88 VAL A N 1
ATOM 647 C CA . VAL A 1 88 ? 12.748 13.823 -3.622 1.00 66.00 88 VAL A CA 1
ATOM 648 C C . VAL A 1 88 ? 13.535 13.146 -4.732 1.00 66.00 88 VAL A C 1
ATOM 650 O O . VAL A 1 88 ? 12.971 12.422 -5.551 1.00 66.00 88 VAL A O 1
ATOM 653 N N . GLN A 1 89 ? 14.849 13.370 -4.773 1.00 67.50 89 GLN A N 1
ATOM 654 C CA . GLN A 1 89 ? 15.718 12.579 -5.639 1.00 67.50 89 GLN A CA 1
ATOM 655 C C . GLN A 1 89 ? 15.914 11.191 -5.034 1.00 67.50 89 GLN A C 1
ATOM 657 O O . GLN A 1 89 ? 16.536 11.040 -3.984 1.00 67.50 89 GLN A O 1
ATOM 662 N N . VAL A 1 90 ? 15.425 10.173 -5.737 1.00 70.38 90 VAL A N 1
ATOM 663 C CA . VAL A 1 90 ? 15.728 8.773 -5.438 1.00 70.38 90 VAL A CA 1
ATOM 664 C C . VAL A 1 90 ? 16.956 8.364 -6.248 1.00 70.38 90 VAL A C 1
ATOM 666 O O . VAL A 1 90 ? 17.020 8.563 -7.463 1.00 70.38 90 VAL A O 1
ATOM 669 N N . ARG A 1 91 ? 17.965 7.791 -5.582 1.00 71.81 91 ARG A N 1
ATOM 670 C CA . ARG A 1 91 ? 19.205 7.356 -6.240 1.00 71.81 91 ARG A CA 1
ATOM 671 C C . ARG A 1 91 ? 18.885 6.344 -7.345 1.00 71.81 91 ARG A C 1
ATOM 673 O O . ARG A 1 91 ? 18.351 5.278 -7.069 1.00 71.81 91 ARG A O 1
ATOM 680 N N . GLY A 1 92 ? 19.275 6.657 -8.580 1.00 68.31 92 GLY A N 1
ATOM 681 C CA . GLY A 1 92 ? 19.058 5.782 -9.738 1.00 68.31 92 GLY A CA 1
ATOM 682 C C . GLY A 1 92 ? 17.729 5.996 -10.469 1.00 68.31 92 GLY A C 1
ATOM 683 O O . GLY A 1 92 ? 17.514 5.350 -11.490 1.00 68.31 92 GLY A O 1
ATOM 684 N N . VAL A 1 93 ? 16.881 6.924 -10.012 1.00 70.94 93 VAL A N 1
ATOM 685 C CA . VAL A 1 93 ? 15.639 7.312 -10.692 1.00 70.94 93 VAL A CA 1
ATOM 686 C C . VAL A 1 93 ? 15.791 8.730 -11.240 1.00 70.94 93 VAL A C 1
ATOM 688 O O . VAL A 1 93 ? 15.870 9.695 -10.485 1.00 70.94 93 VAL A O 1
ATOM 691 N N . ASN A 1 94 ? 15.850 8.856 -12.568 1.00 75.25 94 ASN A N 1
ATOM 692 C CA . ASN A 1 94 ? 16.008 10.155 -13.238 1.00 75.25 94 ASN A CA 1
ATOM 693 C C . ASN A 1 94 ? 14.671 10.867 -13.498 1.00 75.25 94 ASN A C 1
ATOM 695 O O . ASN A 1 94 ? 14.666 12.064 -13.773 1.00 75.25 94 ASN A O 1
ATOM 699 N N . ASP A 1 95 ? 13.554 10.139 -13.433 1.00 78.31 95 ASP A N 1
ATOM 700 C CA . ASP A 1 95 ? 12.214 10.699 -13.595 1.00 78.31 95 ASP A CA 1
ATOM 701 C C . ASP A 1 95 ? 11.668 11.162 -12.229 1.00 78.31 95 ASP A C 1
ATOM 703 O O . ASP A 1 95 ? 11.453 10.326 -11.345 1.00 78.31 95 ASP A O 1
ATOM 707 N N . PRO A 1 96 ? 11.428 12.472 -12.026 1.00 77.88 96 PRO A N 1
ATOM 708 C CA . PRO A 1 96 ? 10.918 12.992 -10.761 1.00 77.88 96 PRO A CA 1
ATOM 709 C C . PRO A 1 96 ? 9.518 12.468 -10.408 1.00 77.88 96 PRO A C 1
ATOM 711 O O . PRO A 1 96 ? 9.211 12.341 -9.224 1.00 77.88 96 PRO A O 1
ATOM 714 N N . ALA A 1 97 ? 8.678 12.144 -11.397 1.00 80.06 97 ALA A N 1
ATOM 715 C CA . ALA A 1 97 ? 7.348 11.595 -11.147 1.00 80.06 97 ALA A CA 1
ATOM 716 C C . ALA A 1 97 ? 7.442 10.161 -10.611 1.00 80.06 97 ALA A C 1
ATOM 718 O O . ALA A 1 97 ? 6.801 9.827 -9.614 1.00 80.06 97 ALA A O 1
ATOM 719 N N . LEU A 1 98 ? 8.305 9.338 -11.215 1.00 80.94 98 LEU A N 1
ATOM 720 C CA . LEU A 1 98 ? 8.594 7.997 -10.713 1.00 80.94 98 LEU A CA 1
ATOM 721 C C . LEU A 1 98 ? 9.256 8.045 -9.329 1.00 80.94 98 LEU A C 1
ATOM 723 O O . LEU A 1 98 ? 8.881 7.278 -8.448 1.00 80.94 98 LEU A O 1
ATOM 727 N N . ALA A 1 99 ? 10.197 8.965 -9.103 1.00 81.88 99 ALA A N 1
ATOM 728 C CA . ALA A 1 99 ? 10.844 9.120 -7.801 1.00 81.88 99 ALA A CA 1
ATOM 729 C C . ALA A 1 99 ? 9.824 9.451 -6.697 1.00 81.88 99 ALA A C 1
ATOM 731 O O . ALA A 1 99 ? 9.843 8.832 -5.634 1.00 81.88 99 ALA A O 1
ATOM 732 N N . ALA A 1 100 ? 8.886 10.362 -6.973 1.00 83.00 100 ALA A N 1
ATOM 733 C CA . ALA A 1 100 ? 7.791 10.675 -6.059 1.00 83.00 100 ALA A CA 1
ATOM 734 C C . ALA A 1 100 ? 6.865 9.468 -5.820 1.00 83.00 100 ALA A C 1
ATOM 736 O O . ALA A 1 100 ? 6.464 9.222 -4.683 1.00 83.00 100 ALA A O 1
ATOM 737 N N . ALA A 1 101 ? 6.558 8.691 -6.864 1.00 84.12 101 ALA A N 1
ATOM 738 C CA . ALA A 1 101 ? 5.745 7.484 -6.742 1.00 84.12 101 ALA A CA 1
ATOM 739 C C . ALA A 1 101 ? 6.422 6.405 -5.877 1.00 84.12 101 ALA A C 1
ATOM 741 O O . ALA A 1 101 ? 5.748 5.795 -5.049 1.00 84.12 101 ALA A O 1
ATOM 742 N N . CYS A 1 102 ? 7.739 6.209 -6.005 1.00 84.81 102 CYS A N 1
ATOM 743 C CA . CYS A 1 102 ? 8.502 5.285 -5.158 1.00 84.81 102 CYS A CA 1
ATOM 744 C C . CYS A 1 102 ? 8.491 5.709 -3.687 1.00 84.81 102 CYS A C 1
ATOM 746 O O . CYS A 1 102 ? 8.244 4.882 -2.815 1.00 84.81 102 CYS A O 1
ATOM 748 N N . VAL A 1 103 ? 8.718 6.996 -3.410 1.00 86.69 103 VAL A N 1
ATOM 749 C CA . VAL A 1 103 ? 8.702 7.522 -2.035 1.00 86.69 103 VAL A CA 1
ATOM 750 C C . VAL A 1 103 ? 7.319 7.368 -1.407 1.00 86.69 103 VAL A C 1
ATOM 752 O O . VAL A 1 103 ? 7.204 6.925 -0.267 1.00 86.69 103 VAL A O 1
ATOM 755 N N . LEU A 1 104 ? 6.260 7.693 -2.155 1.00 88.69 104 LEU A N 1
ATOM 756 C CA . LEU A 1 104 ? 4.891 7.500 -1.683 1.00 88.69 104 LEU A CA 1
ATOM 757 C C . LEU A 1 104 ? 4.593 6.020 -1.420 1.00 88.69 104 LEU A C 1
ATOM 759 O O . LEU A 1 104 ? 3.960 5.702 -0.417 1.00 88.69 104 LEU A O 1
ATOM 763 N N . ASN A 1 105 ? 5.056 5.127 -2.296 1.00 89.81 105 ASN A N 1
ATOM 764 C CA . ASN A 1 105 ? 4.875 3.692 -2.127 1.00 89.81 105 ASN A CA 1
ATOM 765 C C . ASN A 1 105 ? 5.512 3.200 -0.827 1.00 89.81 105 ASN A C 1
ATOM 767 O O . ASN A 1 105 ? 4.819 2.638 0.018 1.00 89.81 105 ASN A O 1
ATOM 771 N N . GLU A 1 106 ? 6.797 3.492 -0.625 1.00 89.38 106 GLU A N 1
ATOM 772 C CA . GLU A 1 106 ? 7.524 3.112 0.588 1.00 89.38 106 GLU A CA 1
ATOM 773 C C . GLU A 1 106 ? 6.809 3.613 1.850 1.00 89.38 106 GLU A C 1
ATOM 775 O O . GLU A 1 106 ? 6.615 2.868 2.813 1.00 89.38 106 GLU A O 1
ATOM 780 N N . ALA A 1 107 ? 6.332 4.856 1.824 1.00 91.19 107 ALA A N 1
ATOM 781 C CA . ALA A 1 107 ? 5.670 5.442 2.973 1.00 91.19 107 ALA A CA 1
ATOM 782 C C . ALA A 1 107 ? 4.275 4.851 3.246 1.00 91.19 107 ALA A C 1
ATOM 784 O O . ALA A 1 107 ? 3.908 4.643 4.404 1.00 91.19 107 ALA A O 1
ATOM 785 N N . LEU A 1 108 ? 3.506 4.521 2.204 1.00 92.94 108 LEU A N 1
ATOM 786 C CA . LEU A 1 108 ? 2.234 3.807 2.341 1.00 92.94 108 LEU A CA 1
ATOM 787 C C . LEU A 1 108 ? 2.436 2.377 2.861 1.00 92.94 108 LEU A C 1
ATOM 789 O O . LEU A 1 108 ? 1.682 1.936 3.729 1.00 92.94 108 LEU A O 1
ATOM 793 N N . HIS A 1 109 ? 3.477 1.677 2.406 1.00 91.06 109 HIS A N 1
ATOM 794 C CA . HIS A 1 109 ? 3.840 0.360 2.933 1.00 91.06 109 HIS A CA 1
ATOM 795 C C . HIS A 1 109 ? 4.270 0.423 4.405 1.00 91.06 109 HIS A C 1
ATOM 797 O O . HIS A 1 109 ? 3.938 -0.478 5.175 1.00 91.06 109 HIS A O 1
ATOM 803 N N . ALA A 1 110 ? 4.922 1.505 4.839 1.00 91.25 110 ALA A N 1
ATOM 804 C CA . ALA A 1 110 ? 5.203 1.723 6.256 1.00 91.25 110 ALA A CA 1
ATOM 805 C C . ALA A 1 110 ? 3.917 1.906 7.088 1.00 91.25 110 ALA A C 1
ATOM 807 O O . ALA A 1 110 ? 3.844 1.419 8.215 1.00 91.25 110 ALA A O 1
ATOM 808 N N . VAL A 1 111 ? 2.887 2.573 6.549 1.00 94.19 111 VAL A N 1
ATOM 809 C CA . VAL A 1 111 ? 1.576 2.691 7.218 1.00 94.19 111 VAL A CA 1
ATOM 810 C C . VAL A 1 111 ? 0.867 1.335 7.280 1.00 94.19 111 VAL A C 1
ATOM 812 O O . VAL A 1 111 ? 0.343 0.976 8.335 1.00 94.19 111 VAL A O 1
ATOM 815 N N . LEU A 1 112 ? 0.877 0.568 6.183 1.00 94.12 112 LEU A N 1
ATOM 816 C CA . LEU A 1 112 ? 0.344 -0.799 6.155 1.00 94.12 112 LEU A CA 1
ATOM 817 C C . LEU A 1 112 ? 1.008 -1.672 7.220 1.00 94.12 112 LEU A C 1
ATOM 819 O O . LEU A 1 112 ? 0.305 -2.319 7.988 1.00 94.12 112 LEU A O 1
ATOM 823 N N . ALA A 1 113 ? 2.337 -1.636 7.326 1.00 93.06 113 ALA A N 1
ATOM 824 C CA . ALA A 1 113 ? 3.070 -2.403 8.329 1.00 93.06 113 ALA A CA 1
ATOM 825 C C . ALA A 1 113 ? 2.651 -2.032 9.764 1.00 93.06 113 ALA 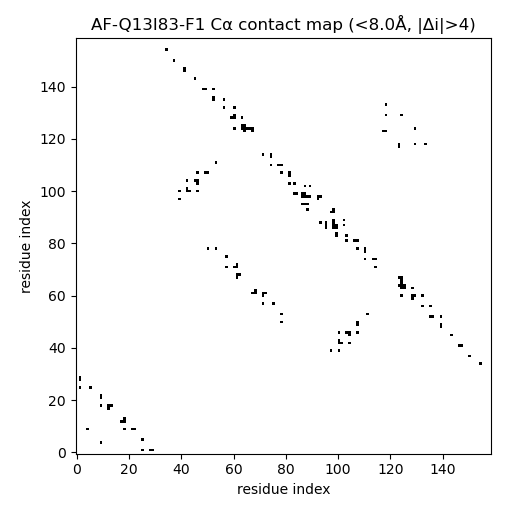A C 1
ATOM 827 O O . ALA A 1 113 ? 2.425 -2.922 10.585 1.00 93.06 113 ALA A O 1
ATOM 828 N N . SER A 1 114 ? 2.480 -0.735 10.058 1.00 93.56 114 SER A N 1
ATOM 829 C CA . SER A 1 114 ? 1.961 -0.269 11.353 1.00 93.56 114 SER A CA 1
ATOM 830 C C . SER A 1 114 ? 0.553 -0.804 11.643 1.00 93.56 114 SER A C 1
ATOM 832 O O . SER A 1 114 ? 0.266 -1.209 12.770 1.00 93.56 114 SER A O 1
ATOM 834 N N . LEU A 1 115 ? -0.330 -0.817 10.638 1.00 93.50 115 LEU A N 1
ATOM 835 C CA . LEU A 1 115 ? -1.684 -1.361 10.767 1.00 93.50 115 LEU A CA 1
ATOM 836 C C . LEU A 1 115 ? -1.674 -2.877 10.976 1.00 93.50 115 LEU A C 1
ATOM 838 O O . LEU A 1 115 ? -2.390 -3.383 11.833 1.00 93.50 115 LEU A O 1
ATOM 842 N N . GLU A 1 116 ? -0.869 -3.616 10.223 1.00 92.25 116 GLU A N 1
ATOM 843 C CA . GLU A 1 116 ? -0.764 -5.063 10.386 1.00 92.25 116 GLU A CA 1
ATOM 844 C C . GLU A 1 116 ? -0.224 -5.452 11.759 1.00 92.25 116 GLU A C 1
ATOM 846 O O . GLU A 1 116 ? -0.712 -6.402 12.365 1.00 92.25 116 GLU A O 1
ATOM 851 N N . GLU A 1 117 ? 0.758 -4.714 12.273 1.00 92.06 117 GLU A N 1
ATOM 852 C CA . GLU A 1 117 ? 1.285 -4.948 13.615 1.00 92.06 117 GLU A CA 1
ATOM 853 C C . GLU A 1 117 ? 0.216 -4.707 14.687 1.00 92.06 117 GLU A C 1
ATOM 855 O O . GLU A 1 117 ? 0.026 -5.521 15.598 1.00 92.06 117 GLU A O 1
ATOM 860 N N . TRP A 1 118 ? -0.572 -3.643 14.522 1.00 93.19 118 TRP A N 1
ATOM 861 C CA . TRP A 1 118 ? -1.754 -3.391 15.343 1.00 93.19 118 TRP A CA 1
ATOM 862 C C . TRP A 1 118 ? -2.749 -4.564 15.269 1.00 93.19 118 TRP A C 1
ATOM 864 O O . TRP A 1 118 ? -3.184 -5.086 16.296 1.00 93.19 118 TRP A O 1
ATOM 874 N N . LEU A 1 119 ? -3.034 -5.062 14.060 1.00 90.50 119 LEU A N 1
ATOM 875 C CA . LEU A 1 119 ? -3.935 -6.195 13.822 1.00 90.50 119 LEU A CA 1
ATOM 876 C C . LEU A 1 119 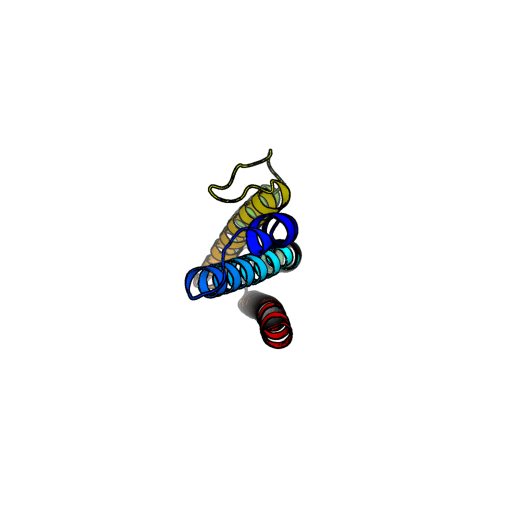? -3.407 -7.529 14.360 1.00 90.50 119 LEU A C 1
ATOM 878 O O . LEU A 1 119 ? -4.214 -8.431 14.583 1.00 90.50 119 LEU A O 1
ATOM 882 N N . ARG A 1 120 ? -2.095 -7.690 14.567 1.00 88.31 120 ARG A N 1
ATOM 883 C CA . ARG A 1 120 ? -1.494 -8.885 15.188 1.00 88.31 120 ARG A CA 1
ATOM 884 C C . ARG A 1 120 ? -1.473 -8.804 16.710 1.00 88.31 120 ARG A C 1
ATOM 886 O O . ARG A 1 120 ? -1.472 -9.846 17.365 1.00 88.31 120 ARG A O 1
ATOM 893 N N . THR A 1 121 ? -1.498 -7.599 17.277 1.00 87.94 121 THR A N 1
ATOM 894 C CA . THR A 1 121 ? -1.401 -7.415 18.726 1.00 87.94 121 THR A CA 1
ATOM 895 C C . THR A 1 121 ? -2.624 -8.036 19.430 1.00 87.94 121 THR A C 1
ATOM 897 O O . THR A 1 121 ? -3.773 -7.725 19.085 1.00 87.94 121 THR A O 1
ATOM 900 N N . PRO A 1 122 ? -2.427 -8.951 20.400 1.00 74.06 122 PRO A N 1
ATOM 901 C CA . PRO A 1 122 ? -3.524 -9.498 21.196 1.00 74.06 122 PRO A CA 1
ATOM 902 C C . PRO A 1 122 ? -4.259 -8.373 21.938 1.00 74.06 122 PRO A C 1
ATOM 904 O O . PRO A 1 122 ? -3.660 -7.353 22.265 1.00 74.06 122 PRO A O 1
ATOM 907 N N . ASP A 1 123 ? -5.559 -8.538 22.176 1.00 78.06 123 ASP A N 1
ATOM 908 C CA . ASP A 1 123 ? -6.398 -7.608 22.958 1.00 78.06 123 ASP A CA 1
ATOM 909 C C . ASP A 1 123 ? -6.615 -6.200 22.376 1.00 78.06 123 ASP A C 1
ATOM 911 O O . ASP A 1 123 ? -7.327 -5.384 22.964 1.00 78.06 123 ASP A O 1
ATOM 915 N N . GLN A 1 124 ? -6.070 -5.904 21.195 1.00 77.06 124 GLN A N 1
ATOM 916 C CA . GLN A 1 124 ? -6.430 -4.692 20.466 1.00 77.06 124 GLN A CA 1
ATOM 917 C C . GLN A 1 124 ? -7.724 -4.915 19.684 1.00 77.06 124 GLN A C 1
ATOM 919 O O . GLN A 1 124 ? -7.829 -5.862 18.910 1.00 77.06 124 GLN A O 1
ATOM 924 N N . GLY A 1 125 ? -8.709 -4.046 19.913 1.00 76.25 125 GLY A N 1
ATOM 925 C CA . GLY A 1 125 ? -9.969 -3.968 19.172 1.00 76.25 125 GLY A CA 1
ATOM 926 C C . GLY A 1 125 ? -10.926 -5.161 19.224 1.00 76.25 125 GLY A C 1
ATOM 927 O O . GLY A 1 125 ? -10.697 -6.175 19.877 1.00 76.25 125 GLY A O 1
ATOM 928 N N . ALA A 1 126 ? -12.058 -5.001 18.536 1.00 84.38 126 ALA A N 1
ATOM 929 C CA . ALA A 1 126 ? -13.090 -6.026 18.441 1.00 84.38 126 ALA A CA 1
ATOM 930 C C . ALA A 1 126 ? -12.673 -7.141 17.455 1.00 84.38 126 ALA A C 1
ATOM 932 O O . ALA A 1 126 ? -12.294 -6.822 16.323 1.00 84.38 126 ALA A O 1
ATOM 933 N N . PRO A 1 127 ? -12.801 -8.436 17.815 1.00 87.44 127 PRO A N 1
ATOM 934 C CA . PRO A 1 127 ? -12.380 -9.553 16.961 1.00 87.44 127 PRO A CA 1
ATOM 935 C C . PRO A 1 127 ? -12.992 -9.533 15.554 1.00 87.44 127 PRO A C 1
ATOM 937 O O . PRO A 1 127 ? -12.275 -9.701 14.574 1.00 87.44 127 PRO A O 1
ATOM 940 N N . ALA A 1 128 ? -14.292 -9.242 15.443 1.00 88.88 128 ALA A N 1
ATOM 941 C CA . ALA A 1 128 ? -14.989 -9.194 14.156 1.00 88.88 128 ALA A CA 1
ATOM 942 C C . ALA A 1 128 ? -14.476 -8.065 13.242 1.00 88.88 128 ALA A C 1
ATOM 944 O O . ALA A 1 128 ? -14.310 -8.260 12.043 1.00 88.88 128 ALA A O 1
ATOM 945 N N . ALA A 1 129 ? -14.176 -6.891 13.807 1.00 88.81 129 ALA A N 1
ATOM 946 C CA . ALA A 1 129 ? -13.631 -5.772 13.040 1.00 88.81 129 ALA A CA 1
ATOM 947 C C . ALA A 1 129 ? -12.200 -6.060 12.561 1.00 88.81 129 ALA A C 1
ATOM 949 O O . ALA A 1 129 ? -11.826 -5.679 11.455 1.00 88.81 129 ALA A O 1
ATOM 950 N N . ARG A 1 130 ? -11.413 -6.784 13.366 1.00 89.81 130 ARG A N 1
ATOM 951 C CA . ARG A 1 130 ? -10.077 -7.251 12.974 1.00 89.81 130 ARG A CA 1
ATOM 952 C C . ARG A 1 130 ? -10.125 -8.265 11.847 1.00 89.81 130 ARG A C 1
ATOM 954 O O . ARG A 1 130 ? -9.366 -8.132 10.897 1.00 89.81 130 ARG A O 1
ATOM 961 N N . GLU A 1 131 ? -11.005 -9.253 11.946 1.00 91.12 131 GLU A N 1
ATOM 962 C CA . GLU A 1 131 ? -11.194 -10.248 10.891 1.00 91.12 131 GLU A CA 1
ATOM 963 C C . GLU A 1 131 ? -11.619 -9.581 9.578 1.00 91.12 131 GLU A C 1
ATOM 965 O O . GLU A 1 131 ? -11.029 -9.847 8.532 1.00 91.12 131 GLU A O 1
ATOM 970 N N . HIS A 1 132 ? -12.552 -8.629 9.649 1.00 91.31 132 HIS A N 1
ATOM 971 C CA . HIS A 1 132 ? -12.965 -7.850 8.488 1.00 91.31 132 HIS A CA 1
ATOM 972 C C . HIS A 1 132 ? -11.812 -7.035 7.878 1.00 91.31 132 HIS A C 1
ATOM 974 O O . HIS A 1 132 ? -11.596 -7.076 6.668 1.00 91.31 132 HIS A O 1
ATOM 980 N N . ALA A 1 133 ? -11.018 -6.348 8.705 1.00 91.38 133 ALA A N 1
ATOM 981 C CA . ALA A 1 133 ? -9.844 -5.614 8.240 1.00 91.38 133 ALA A CA 1
ATOM 982 C C . ALA A 1 133 ? -8.802 -6.535 7.581 1.00 91.38 133 ALA A C 1
ATOM 984 O O . ALA A 1 133 ? -8.258 -6.195 6.532 1.00 91.38 133 ALA A O 1
ATOM 985 N N . LEU A 1 134 ? -8.548 -7.716 8.154 1.00 91.12 134 LEU A N 1
ATOM 986 C CA . LEU A 1 134 ? -7.641 -8.713 7.578 1.00 91.12 134 LEU A CA 1
ATOM 987 C C . LEU A 1 134 ? -8.147 -9.244 6.233 1.00 91.12 134 LEU A C 1
ATOM 989 O O . LEU A 1 134 ? -7.344 -9.431 5.320 1.00 9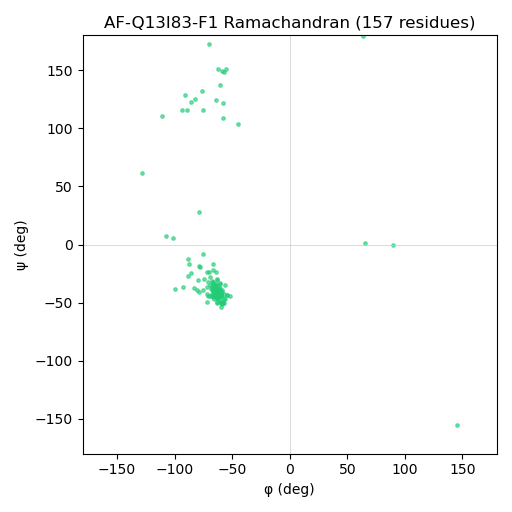1.12 134 LEU A O 1
ATOM 993 N N . GLN A 1 135 ? -9.460 -9.443 6.083 1.00 93.25 135 GLN A N 1
ATOM 994 C CA . GLN A 1 135 ? -10.057 -9.820 4.803 1.00 93.25 135 GLN A CA 1
ATOM 995 C C . GLN A 1 135 ? -9.803 -8.743 3.740 1.00 93.25 135 GLN A C 1
ATOM 997 O O . GLN A 1 135 ? -9.304 -9.058 2.660 1.00 93.25 135 GLN A O 1
ATOM 1002 N N . ILE A 1 136 ? -10.081 -7.475 4.057 1.00 93.50 136 ILE A N 1
ATOM 1003 C CA . ILE A 1 136 ? -9.870 -6.357 3.128 1.00 93.50 136 ILE A CA 1
ATOM 1004 C C . ILE A 1 136 ? -8.389 -6.238 2.729 1.00 93.50 136 ILE A C 1
ATOM 1006 O O . ILE A 1 136 ? -8.080 -6.026 1.554 1.00 93.50 136 ILE A O 1
ATOM 1010 N N . LEU A 1 137 ? -7.459 -6.406 3.677 1.00 90.88 137 LEU A N 1
ATOM 1011 C CA . LEU A 1 137 ? -6.022 -6.416 3.378 1.00 90.88 137 LEU A CA 1
ATOM 1012 C C . LEU A 1 137 ? -5.627 -7.597 2.481 1.00 90.88 137 LEU A C 1
ATOM 1014 O O . LEU A 1 137 ? -4.838 -7.425 1.555 1.00 90.88 137 LEU A O 1
ATOM 1018 N N . GLY A 1 138 ? -6.211 -8.778 2.695 1.00 89.06 138 GLY A N 1
ATOM 1019 C CA . GLY A 1 138 ? -6.029 -9.926 1.806 1.00 89.06 138 GLY A CA 1
ATOM 1020 C C . GLY A 1 138 ? -6.493 -9.640 0.374 1.00 89.06 138 GLY A C 1
ATOM 1021 O O . GLY A 1 138 ? -5.785 -9.955 -0.582 1.00 89.06 138 GLY A O 1
ATOM 1022 N N . GLU A 1 139 ? -7.643 -8.981 0.216 1.00 94.19 139 GLU A N 1
ATOM 1023 C CA . GLU A 1 139 ? -8.158 -8.561 -1.092 1.00 94.19 139 GLU A CA 1
ATOM 1024 C C . GLU A 1 139 ? -7.255 -7.513 -1.762 1.00 94.19 139 GLU A C 1
ATOM 1026 O O . GLU A 1 139 ? -7.032 -7.583 -2.972 1.00 94.19 139 GLU A O 1
ATOM 1031 N N . LEU A 1 140 ? -6.702 -6.564 -0.997 1.00 92.62 140 LEU A N 1
ATOM 1032 C CA . LEU A 1 140 ? -5.710 -5.602 -1.491 1.00 92.62 140 LEU A CA 1
ATOM 1033 C C . LEU A 1 140 ? -4.472 -6.318 -2.043 1.00 92.62 140 LEU A C 1
ATOM 1035 O O . LEU A 1 140 ? -4.085 -6.069 -3.185 1.00 92.62 140 LEU A O 1
ATOM 1039 N N . TYR A 1 141 ? -3.884 -7.236 -1.272 1.00 90.25 141 TYR A N 1
ATOM 1040 C CA . TYR A 1 141 ? -2.711 -7.990 -1.717 1.00 90.25 141 TYR A CA 1
ATOM 1041 C C . TYR A 1 141 ? -3.002 -8.852 -2.946 1.00 90.25 141 TYR A C 1
ATOM 1043 O O . TYR A 1 141 ? -2.162 -8.938 -3.841 1.00 90.25 141 TYR A O 1
ATOM 1051 N N . GLY A 1 142 ? -4.209 -9.417 -3.042 1.00 89.00 142 GLY A N 1
ATOM 1052 C CA . GLY A 1 142 ? -4.671 -10.105 -4.247 1.00 89.00 142 GLY A CA 1
ATOM 1053 C C . GLY A 1 142 ? -4.660 -9.195 -5.479 1.00 89.00 142 GLY A C 1
ATOM 1054 O O . GLY A 1 142 ? -4.059 -9.542 -6.495 1.00 89.00 142 GLY A O 1
ATOM 1055 N N . ARG A 1 143 ? -5.243 -7.991 -5.381 1.00 92.81 143 ARG A N 1
ATOM 1056 C CA . ARG A 1 143 ? -5.268 -7.022 -6.495 1.00 92.81 143 ARG A CA 1
ATOM 1057 C C . ARG A 1 143 ? -3.870 -6.558 -6.911 1.00 92.81 143 ARG A C 1
ATOM 1059 O O . ARG A 1 143 ? -3.618 -6.419 -8.110 1.00 92.81 143 ARG A O 1
ATOM 1066 N N . MET A 1 144 ? -2.974 -6.334 -5.946 1.00 88.25 144 MET A N 1
ATOM 1067 C CA . MET A 1 144 ? -1.574 -5.973 -6.211 1.00 88.25 144 MET A CA 1
ATOM 1068 C C . MET A 1 144 ? -0.852 -7.100 -6.962 1.00 88.25 144 MET A C 1
ATOM 1070 O O . MET A 1 144 ? -0.308 -6.870 -8.041 1.00 88.25 144 MET A O 1
ATOM 1074 N N . ALA A 1 145 ? -0.948 -8.339 -6.471 1.00 85.00 145 ALA A N 1
ATOM 1075 C CA . ALA A 1 145 ? -0.342 -9.499 -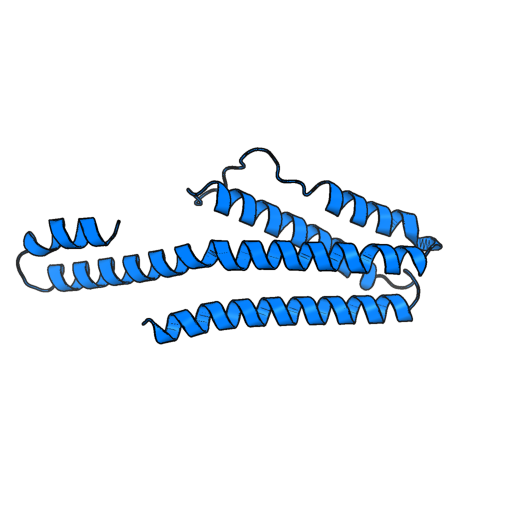7.123 1.00 85.00 145 ALA A CA 1
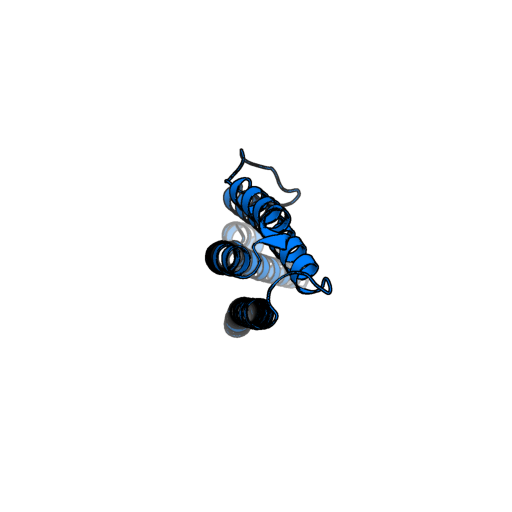ATOM 1076 C C . ALA A 1 145 ? -0.892 -9.725 -8.544 1.00 85.00 145 ALA A C 1
ATOM 1078 O O . ALA A 1 145 ? -0.139 -10.009 -9.473 1.00 85.00 145 ALA A O 1
ATOM 1079 N N . GLU A 1 146 ? -2.199 -9.551 -8.759 1.00 87.19 146 GLU A N 1
ATOM 1080 C CA . GLU A 1 146 ? -2.802 -9.634 -10.094 1.00 87.19 146 GLU A CA 1
ATOM 1081 C C . GLU A 1 146 ? -2.295 -8.545 -11.051 1.00 87.19 146 GLU A C 1
ATOM 1083 O O . GLU A 1 146 ? -2.132 -8.794 -12.250 1.00 87.19 146 GLU A O 1
ATOM 1088 N N . ARG A 1 147 ? -2.064 -7.317 -10.565 1.00 86.62 147 ARG A N 1
ATOM 1089 C CA . ARG A 1 147 ? -1.454 -6.246 -11.373 1.00 86.62 147 ARG A CA 1
ATOM 1090 C C . ARG A 1 147 ? -0.012 -6.582 -11.741 1.00 86.62 147 ARG A C 1
ATOM 1092 O O . ARG A 1 147 ? 0.332 -6.465 -12.918 1.00 86.62 147 ARG A O 1
ATOM 1099 N N . GLU A 1 148 ? 0.786 -7.072 -10.797 1.00 81.69 148 GLU A N 1
ATOM 1100 C CA . GLU A 1 148 ? 2.163 -7.508 -11.057 1.00 81.69 148 GLU A CA 1
ATOM 1101 C C . GLU A 1 148 ? 2.219 -8.650 -12.082 1.00 81.69 148 GLU A C 1
ATOM 1103 O O . GLU A 1 148 ? 2.950 -8.572 -13.072 1.00 81.69 148 GLU A O 1
ATOM 1108 N N . LEU A 1 149 ? 1.381 -9.678 -11.911 1.00 82.31 149 LEU A N 1
ATOM 1109 C CA . LEU A 1 149 ? 1.294 -10.806 -12.840 1.00 82.31 149 LEU A CA 1
ATOM 1110 C C . LEU A 1 149 ? 0.876 -10.362 -14.245 1.00 82.31 149 LEU A C 1
ATOM 1112 O O . LEU A 1 149 ? 1.465 -10.814 -15.227 1.00 82.31 149 LEU A O 1
ATOM 1116 N N . ARG A 1 150 ? -0.099 -9.450 -14.367 1.00 82.06 150 ARG A N 1
ATOM 1117 C CA . ARG A 1 150 ? -0.480 -8.868 -15.665 1.00 82.06 150 ARG A CA 1
ATOM 1118 C C . ARG A 1 150 ? 0.672 -8.089 -16.288 1.00 82.06 150 ARG A C 1
ATOM 1120 O O . ARG A 1 150 ? 0.926 -8.249 -17.480 1.00 82.06 150 ARG A O 1
ATOM 1127 N N . ALA A 1 151 ? 1.397 -7.292 -15.505 1.00 73.12 151 ALA A N 1
ATOM 1128 C CA . ALA A 1 151 ? 2.552 -6.552 -16.005 1.00 73.12 151 ALA A CA 1
ATOM 1129 C C . ALA A 1 151 ? 3.620 -7.497 -16.588 1.00 73.12 151 ALA A C 1
ATOM 1131 O O . ALA A 1 151 ? 4.179 -7.211 -17.651 1.00 73.12 151 ALA A O 1
ATOM 1132 N N . TRP A 1 152 ? 3.847 -8.647 -15.944 1.00 70.12 152 TRP A N 1
ATOM 1133 C CA . TRP A 1 152 ? 4.794 -9.667 -16.402 1.00 70.12 152 TRP A CA 1
ATOM 1134 C C . TRP A 1 152 ? 4.276 -10.488 -17.589 1.00 70.12 152 TRP A C 1
ATOM 1136 O O . TRP A 1 152 ? 5.037 -10.763 -18.515 1.00 70.12 152 TRP A O 1
ATOM 1146 N N . ALA A 1 153 ? 2.990 -10.843 -17.624 1.00 71.69 153 ALA A N 1
ATOM 1147 C CA . ALA A 1 153 ? 2.392 -11.583 -18.739 1.00 71.69 153 ALA A CA 1
ATOM 1148 C C . ALA A 1 153 ? 2.459 -10.784 -20.051 1.00 71.69 153 ALA A C 1
ATOM 1150 O O . ALA A 1 153 ? 2.916 -11.292 -21.074 1.00 71.69 153 ALA A O 1
ATOM 1151 N N . VAL A 1 154 ? 2.135 -9.486 -20.001 1.00 66.44 154 VAL A N 1
ATOM 1152 C CA . VAL A 1 154 ? 2.278 -8.587 -21.158 1.00 66.44 154 VAL A CA 1
ATOM 1153 C C . VAL A 1 154 ? 3.761 -8.390 -21.523 1.00 66.44 154 VAL A C 1
ATOM 1155 O O . VAL A 1 154 ? 4.074 -7.909 -22.610 1.00 66.44 154 VAL A O 1
ATOM 1158 N N . GLN A 1 155 ? 4.716 -8.711 -20.649 1.00 62.88 155 GLN A N 1
ATOM 1159 C CA . GLN A 1 155 ? 6.139 -8.707 -20.998 1.00 62.88 155 GLN A CA 1
ATOM 1160 C C . GLN A 1 155 ? 6.543 -9.985 -21.746 1.00 62.88 155 GLN A C 1
ATOM 1162 O O . GLN A 1 155 ? 7.264 -9.882 -22.732 1.00 62.88 155 GLN A O 1
ATOM 1167 N N . ALA A 1 156 ? 6.014 -11.145 -21.348 1.00 60.09 156 ALA A N 1
ATOM 1168 C CA . ALA A 1 156 ? 6.256 -12.422 -22.020 1.00 60.09 156 ALA A CA 1
ATOM 1169 C C . ALA A 1 156 ? 5.640 -12.504 -23.431 1.00 60.09 156 ALA A C 1
ATOM 1171 O O . ALA A 1 156 ? 6.208 -13.157 -24.296 1.00 60.09 156 ALA A O 1
ATOM 1172 N N . GLU A 1 157 ? 4.511 -11.834 -23.687 1.00 58.75 157 GLU A N 1
ATOM 1173 C CA . GLU A 1 157 ? 3.881 -11.789 -25.023 1.00 58.75 157 GLU A CA 1
ATOM 1174 C C . GLU A 1 157 ? 4.564 -10.819 -26.005 1.00 58.75 157 GLU A C 1
ATOM 1176 O O . GLU A 1 157 ? 4.354 -10.911 -27.213 1.00 58.75 157 GLU A O 1
ATOM 1181 N N . ASN A 1 158 ? 5.354 -9.865 -25.500 1.00 52.03 158 ASN A N 1
ATOM 1182 C CA . ASN A 1 158 ? 6.065 -8.865 -26.310 1.00 52.03 158 ASN A CA 1
ATOM 1183 C C . ASN A 1 158 ? 7.561 -9.196 -26.514 1.00 52.03 158 ASN A C 1
ATOM 1185 O O . ASN A 1 158 ? 8.295 -8.363 -27.066 1.00 52.03 158 ASN A O 1
ATOM 1189 N N . ASP A 1 159 ? 8.004 -10.365 -26.046 1.00 48.81 159 ASP A N 1
ATOM 1190 C CA . ASP A 1 159 ? 9.350 -10.929 -26.217 1.00 48.81 159 ASP A CA 1
ATOM 1191 C C . ASP A 1 159 ? 9.353 -12.040 -27.282 1.00 48.81 159 ASP A C 1
ATOM 1193 O O . ASP A 1 159 ? 10.344 -12.093 -28.050 1.00 48.81 159 ASP A O 1
#